Protein AF-A5DVS5-F1 (afdb_monomer_lite)

pLDDT: mean 82.39, std 10.78, range [51.16, 96.62]

Secondary structure (DSSP, 8-state):
--SHHHHHHHHHHHHHHHHHHHHSS--EEEEEEESTT-GGGEEEEEEETT-BGGGGHHHHHH--S--SSSTTB-SS-SEEEEB-SPPEEPTTS-EE--GGGGTSB-PPBPTTSBHHHH--TT-EEEEE--B-HHHHHHHHHHHHHHHHHHHHHHHHHHHHHHHHHHHHHHHHHTT-

Sequence (176 aa):
MTSDAKIEEVKEKLHEMEDNAADEDTAFLDIYIRFNDDQEKDYCFQITTTTRFNDLYKIFETLPIALRPSLFYHPQPIGFRKSTSPGYLTEDGNFLFDEEAGKTKSSVIPGDELINSHVWPGQLILPEWQFNDFAFYSTVALLLTLALYRLARFYLTYSRYLFNQSNHQASKCCSH

Radius of gyration: 31.93 Å; chains: 1; bounding box: 102×42×81 Å

Structure (mmCIF, N/CA/C/O backbone):
data_AF-A5DVS5-F1
#
_entry.id   AF-A5DVS5-F1
#
loop_
_atom_site.group_PDB
_atom_site.id
_atom_site.type_symbol
_atom_site.label_atom_id
_atom_site.label_alt_id
_atom_site.label_comp_id
_atom_site.label_asym_id
_atom_site.label_entity_id
_atom_site.label_seq_id
_atom_site.pdbx_PDB_ins_code
_atom_site.Cartn_x
_atom_site.Cartn_y
_atom_site.Cartn_z
_atom_site.occupancy
_atom_site.B_iso_or_equiv
_atom_site.auth_seq_id
_atom_site.auth_comp_id
_atom_site.auth_asym_id
_atom_site.auth_atom_id
_atom_site.pdbx_PDB_model_num
ATOM 1 N N . MET A 1 1 ? -54.913 27.015 24.290 1.00 55.31 1 MET A N 1
ATOM 2 C CA . MET A 1 1 ? -53.587 27.418 23.764 1.00 55.31 1 MET A CA 1
ATOM 3 C C . MET A 1 1 ? -52.441 26.785 24.568 1.00 55.31 1 MET A C 1
ATOM 5 O O . MET A 1 1 ? -51.393 27.391 24.706 1.00 55.31 1 MET A O 1
ATOM 9 N N . THR A 1 2 ? -52.612 25.569 25.101 1.00 58.28 2 THR A N 1
ATOM 10 C CA . THR A 1 2 ? -51.642 24.923 26.019 1.00 58.28 2 THR A CA 1
ATOM 11 C C . THR A 1 2 ? -51.306 23.481 25.627 1.00 58.28 2 THR A C 1
ATOM 13 O O . THR A 1 2 ? -50.456 22.866 26.261 1.00 58.28 2 THR A O 1
ATOM 16 N N . SER A 1 3 ? -51.958 22.934 24.596 1.00 59.16 3 SER A N 1
ATOM 17 C CA . SER A 1 3 ? -51.685 21.595 24.058 1.00 59.16 3 SER A CA 1
ATOM 18 C C . SER A 1 3 ? -50.437 21.575 23.182 1.00 59.16 3 SER A C 1
ATOM 20 O O . SER A 1 3 ? -49.636 20.655 23.284 1.00 59.16 3 SER A O 1
ATOM 22 N N . ASP A 1 4 ? -50.248 22.613 22.370 1.00 64.94 4 ASP A N 1
ATOM 23 C CA . ASP A 1 4 ? -49.263 22.580 21.284 1.00 64.94 4 ASP A CA 1
ATOM 24 C C . ASP A 1 4 ? -47.839 22.805 21.811 1.00 64.94 4 ASP A C 1
ATOM 26 O O . ASP A 1 4 ? -46.911 22.118 21.400 1.00 64.94 4 ASP A O 1
ATOM 30 N N . ALA A 1 5 ? -47.688 23.654 22.833 1.00 68.81 5 ALA A N 1
ATOM 31 C CA . ALA A 1 5 ? -46.412 23.862 23.524 1.00 68.81 5 ALA A CA 1
ATOM 32 C C . ALA A 1 5 ? -45.908 22.597 24.243 1.00 68.81 5 ALA A C 1
ATOM 34 O O . ALA A 1 5 ? -44.709 22.375 24.354 1.00 68.81 5 ALA A O 1
ATOM 35 N N . LYS A 1 6 ? -46.825 21.736 24.704 1.00 70.81 6 LYS A N 1
ATOM 36 C CA . LYS A 1 6 ? -46.474 20.491 25.399 1.00 70.81 6 LYS A CA 1
ATOM 37 C C . LYS A 1 6 ? -46.021 19.391 24.437 1.00 70.81 6 LYS A C 1
ATOM 39 O O . LYS A 1 6 ? -45.318 18.478 24.848 1.00 70.81 6 LYS A O 1
ATOM 44 N N . ILE A 1 7 ? -46.446 19.462 23.175 1.00 75.62 7 ILE A N 1
ATOM 45 C CA . ILE A 1 7 ? -46.076 18.500 22.130 1.00 75.62 7 ILE A CA 1
ATOM 46 C C . ILE A 1 7 ? -44.676 18.811 21.588 1.00 75.62 7 ILE A C 1
ATOM 48 O O . ILE A 1 7 ? -43.917 17.883 21.329 1.00 75.62 7 ILE A O 1
ATOM 52 N N . GLU A 1 8 ? -44.320 20.091 21.464 1.00 76.56 8 GLU A N 1
ATOM 53 C CA . GLU A 1 8 ? -42.968 20.528 21.079 1.00 76.56 8 GLU A CA 1
ATOM 54 C C . GLU A 1 8 ? -41.920 20.105 22.120 1.00 76.56 8 GLU A C 1
ATOM 56 O O . GLU A 1 8 ? -40.937 19.469 21.759 1.00 76.56 8 GLU A O 1
ATOM 61 N N . GLU A 1 9 ? -42.181 20.319 23.416 1.00 76.25 9 GLU A N 1
ATOM 62 C CA . GLU A 1 9 ? -41.245 19.928 24.487 1.00 76.25 9 GLU A CA 1
ATOM 63 C C . GLU A 1 9 ? -41.019 18.404 24.548 1.00 76.25 9 GLU A C 1
ATOM 65 O O . GLU A 1 9 ? -39.926 17.926 24.846 1.00 76.25 9 GLU A O 1
ATOM 70 N N . VAL A 1 10 ? -42.055 17.613 24.249 1.00 79.31 10 VAL A N 1
ATOM 71 C CA . VAL A 1 10 ? -41.949 16.147 24.203 1.00 79.31 10 VAL A CA 1
ATOM 72 C C . VAL A 1 10 ? -41.191 15.684 22.958 1.00 79.31 10 VAL A C 1
ATOM 74 O O . VAL A 1 10 ? -40.476 14.691 23.036 1.00 79.31 10 VAL A O 1
ATOM 77 N N . LYS A 1 11 ? -41.305 16.394 21.829 1.00 78.56 11 LYS A N 1
ATOM 78 C CA . LYS A 1 11 ? -40.526 16.102 20.617 1.00 78.56 11 LYS A CA 1
ATOM 79 C C . LYS A 1 11 ? -39.050 16.443 20.781 1.00 78.56 11 LYS A C 1
ATOM 81 O O . LYS A 1 11 ? -38.221 15.653 20.353 1.00 78.56 11 LYS A O 1
ATOM 86 N N . GLU A 1 12 ? -38.737 17.569 21.413 1.00 78.12 12 GLU A N 1
ATOM 87 C CA . GLU A 1 12 ? -37.357 17.972 21.704 1.00 78.12 12 GLU A CA 1
ATOM 88 C C . GLU A 1 12 ? -36.691 16.967 22.655 1.00 78.12 12 GLU A C 1
ATOM 90 O O . GLU A 1 12 ? -35.619 16.452 22.353 1.00 78.12 12 GLU A O 1
ATOM 95 N N . LYS A 1 13 ? -37.398 16.549 23.716 1.00 75.56 13 LYS A N 1
ATOM 96 C CA . LYS A 1 13 ? -36.933 15.474 24.609 1.00 75.56 13 LYS A CA 1
ATOM 97 C C . LYS A 1 13 ? -36.806 14.117 23.920 1.00 75.56 13 LYS A C 1
ATOM 99 O O . LYS A 1 13 ? -35.891 13.371 24.239 1.00 75.56 13 LYS A O 1
ATOM 104 N N . LEU A 1 14 ? -37.708 13.768 23.001 1.00 70.81 14 LEU A N 1
ATOM 105 C CA . LEU A 1 14 ? -37.598 12.525 22.229 1.00 70.81 14 LEU A CA 1
ATOM 106 C C . LEU A 1 14 ? -36.382 12.547 21.300 1.00 70.81 14 LEU A C 1
ATOM 108 O O . LEU A 1 14 ? -35.691 11.541 21.223 1.00 70.81 14 LEU A O 1
ATOM 112 N N . HIS A 1 15 ? -36.095 13.682 20.659 1.00 67.94 15 HIS A N 1
ATOM 113 C CA . HIS A 1 15 ? -34.937 13.818 19.779 1.00 67.94 15 HIS A CA 1
ATOM 114 C C . HIS A 1 15 ? -33.615 13.771 20.561 1.00 67.94 15 HIS A C 1
ATOM 116 O O . HIS A 1 15 ? -32.700 13.063 20.151 1.00 67.94 15 HIS A O 1
ATOM 122 N N . GLU A 1 16 ? -33.537 14.423 21.728 1.00 65.00 16 GLU A N 1
ATOM 123 C CA . GLU A 1 16 ? -32.368 14.310 22.614 1.00 65.00 16 GLU A CA 1
ATOM 124 C C . GLU A 1 16 ? -32.181 12.885 23.157 1.00 65.00 16 GLU A C 1
ATOM 126 O O . GLU A 1 16 ? -31.052 12.438 23.349 1.00 65.00 16 GLU A O 1
ATOM 131 N N . MET A 1 17 ? -33.262 12.142 23.417 1.00 60.41 17 MET A N 1
ATOM 132 C CA . MET A 1 17 ? -33.160 10.747 23.866 1.00 60.41 17 MET A CA 1
ATOM 133 C C . MET A 1 17 ? -32.751 9.786 22.739 1.00 60.41 17 MET A C 1
ATOM 135 O O . MET A 1 17 ? -32.131 8.765 23.028 1.00 60.41 17 MET A O 1
ATOM 139 N N . GLU A 1 18 ? -33.070 10.095 21.480 1.00 60.78 18 GLU A N 1
ATOM 140 C CA . GLU A 1 18 ? -32.680 9.289 20.314 1.00 60.78 18 GLU A CA 1
ATOM 141 C C . GLU A 1 18 ? -31.204 9.511 19.939 1.00 60.78 18 GLU A C 1
ATOM 143 O O . GLU A 1 18 ? -30.495 8.544 19.666 1.00 60.78 18 GLU A O 1
ATOM 148 N N . ASP A 1 19 ? -30.711 10.750 20.044 1.00 58.59 19 ASP A N 1
ATOM 149 C CA . ASP A 1 19 ? -29.300 11.077 19.792 1.00 58.59 19 ASP A CA 1
ATOM 150 C C . ASP A 1 19 ? -28.377 10.512 20.890 1.00 58.59 19 ASP A C 1
ATOM 152 O O . ASP A 1 19 ? -27.333 9.938 20.588 1.00 58.59 19 ASP A O 1
ATOM 156 N N . ASN A 1 20 ? -28.787 10.561 22.165 1.00 54.28 20 ASN A N 1
ATOM 157 C CA . ASN A 1 20 ? -27.993 9.981 23.259 1.00 54.28 20 ASN A CA 1
ATOM 158 C C . ASN A 1 20 ? -27.945 8.440 23.230 1.00 54.28 20 ASN A C 1
ATOM 160 O O . ASN A 1 20 ? -26.985 7.851 23.717 1.00 54.28 20 ASN A O 1
ATOM 164 N N . ALA A 1 21 ? -28.951 7.772 22.654 1.00 53.44 21 ALA A N 1
ATOM 165 C CA . ALA A 1 21 ? -28.950 6.314 22.510 1.00 53.44 21 ALA A CA 1
ATOM 166 C C . ALA A 1 21 ? -28.078 5.825 21.337 1.00 53.44 21 ALA A C 1
ATOM 168 O O . ALA A 1 21 ? -27.678 4.661 21.319 1.00 53.44 21 ALA A O 1
ATOM 169 N N . ALA A 1 22 ? -27.777 6.690 20.363 1.00 52.91 22 ALA A N 1
ATOM 170 C CA . ALA A 1 22 ? -26.912 6.356 19.233 1.00 52.91 22 ALA A CA 1
ATOM 171 C C . ALA A 1 22 ? -25.412 6.388 19.589 1.00 52.91 22 ALA A C 1
ATOM 173 O O . ALA A 1 22 ? -24.630 5.678 18.956 1.00 52.91 22 ALA A O 1
ATOM 174 N N . ASP A 1 23 ? -25.024 7.154 20.613 1.00 54.75 23 ASP A N 1
ATOM 175 C CA . ASP A 1 23 ? -23.622 7.347 21.009 1.00 54.75 23 ASP A CA 1
ATOM 176 C C . ASP A 1 23 ? -23.112 6.330 22.054 1.00 54.75 23 ASP A C 1
ATOM 178 O O . ASP A 1 23 ? -21.901 6.129 22.172 1.00 54.75 23 ASP A O 1
ATOM 182 N N . GLU A 1 24 ? -23.992 5.643 22.796 1.00 53.50 24 GLU A N 1
ATOM 183 C CA . GLU A 1 24 ? -23.570 4.744 23.890 1.00 53.50 24 GLU A CA 1
ATOM 184 C C . GLU A 1 24 ? -23.001 3.384 23.427 1.00 53.50 24 GLU A C 1
ATOM 186 O O . GLU A 1 24 ? -22.246 2.764 24.177 1.00 53.50 24 GLU A O 1
ATOM 191 N N . ASP A 1 25 ? -23.253 2.950 22.184 1.00 55.75 25 ASP A N 1
ATOM 192 C CA . ASP A 1 25 ? -22.770 1.654 21.659 1.00 55.75 25 ASP A CA 1
ATOM 193 C C . ASP A 1 25 ? -21.644 1.767 20.611 1.00 55.75 25 ASP A C 1
ATOM 195 O O . ASP A 1 25 ? -21.084 0.757 20.165 1.00 55.75 25 ASP A O 1
ATOM 199 N N . THR A 1 26 ? -21.243 2.979 20.215 1.00 64.19 26 THR A N 1
ATOM 200 C CA . THR A 1 26 ? -20.128 3.168 19.275 1.00 64.19 26 THR A CA 1
ATOM 201 C C . THR A 1 26 ? -18.781 3.099 19.983 1.00 64.19 26 THR A C 1
ATOM 203 O O . THR A 1 26 ? -18.096 4.097 20.191 1.00 64.19 26 THR A O 1
ATOM 206 N N . ALA A 1 27 ? -18.358 1.883 20.328 1.00 80.94 27 ALA A N 1
ATOM 207 C CA . ALA A 1 27 ? -16.983 1.645 20.748 1.00 80.94 27 ALA A CA 1
ATOM 208 C C . ALA A 1 27 ? -16.012 1.998 19.603 1.00 80.94 27 ALA A C 1
ATOM 210 O O . ALA A 1 27 ? -16.221 1.608 18.445 1.00 80.94 27 ALA A O 1
ATOM 211 N N . PHE A 1 28 ? -14.951 2.733 19.939 1.00 86.19 28 PHE A N 1
ATOM 212 C CA . PHE A 1 28 ? -13.851 3.058 19.036 1.00 86.19 28 PHE A CA 1
ATOM 213 C C . PHE A 1 28 ? -12.718 2.043 19.186 1.00 86.19 28 PHE A C 1
ATOM 215 O O . PHE A 1 28 ? -12.463 1.523 20.272 1.00 86.19 28 PHE A O 1
ATOM 222 N N . LEU A 1 29 ? -12.047 1.764 18.077 1.00 88.81 29 LEU A N 1
ATOM 223 C CA . LEU A 1 29 ? -10.949 0.822 17.965 1.00 88.81 29 LEU A CA 1
ATOM 224 C C . LEU A 1 29 ? -9.810 1.485 17.192 1.00 88.81 29 LEU A C 1
ATOM 226 O O . LEU A 1 29 ? -10.011 1.938 16.067 1.00 88.81 29 LEU A O 1
ATOM 230 N N . ASP A 1 30 ? -8.616 1.490 17.774 1.00 89.69 30 ASP A N 1
ATOM 231 C CA . ASP A 1 30 ? -7.415 1.971 17.096 1.00 89.69 30 ASP A CA 1
ATOM 232 C C . ASP A 1 30 ? -6.768 0.830 16.311 1.00 89.69 30 ASP A C 1
ATOM 234 O O . ASP A 1 30 ? -6.495 -0.247 16.853 1.00 89.69 30 ASP A O 1
ATOM 238 N N . ILE A 1 31 ? -6.524 1.064 15.025 1.00 90.44 31 ILE A N 1
ATOM 239 C CA . ILE A 1 31 ? -5.872 0.117 14.120 1.00 90.44 31 ILE A CA 1
ATOM 240 C C . ILE A 1 31 ? -4.645 0.755 13.480 1.00 90.44 31 ILE A C 1
ATOM 242 O O . ILE A 1 31 ? -4.642 1.943 13.162 1.00 90.44 31 ILE A O 1
ATOM 246 N N . TYR A 1 32 ? -3.615 -0.050 13.234 1.00 91.06 32 TYR A N 1
ATOM 247 C CA . TYR A 1 32 ? -2.428 0.399 12.513 1.00 91.06 32 TYR A CA 1
ATOM 248 C C . TYR A 1 32 ? -2.472 -0.127 11.086 1.00 91.06 32 TYR A C 1
ATOM 250 O O . TYR A 1 32 ? -2.775 -1.297 10.868 1.00 91.06 32 TYR A O 1
ATOM 258 N N . ILE A 1 33 ? -2.159 0.713 10.104 1.00 90.38 33 ILE A N 1
ATOM 259 C CA . ILE A 1 33 ? -2.044 0.311 8.702 1.00 90.38 33 ILE A CA 1
ATOM 260 C C . ILE A 1 33 ? -0.655 0.690 8.201 1.00 90.38 33 ILE A C 1
ATOM 262 O O . ILE A 1 33 ? -0.288 1.865 8.210 1.00 90.38 33 ILE A O 1
ATOM 266 N N . ARG A 1 34 ? 0.098 -0.308 7.729 1.00 89.56 34 ARG A N 1
ATOM 267 C CA . ARG A 1 34 ? 1.411 -0.106 7.101 1.00 89.56 34 ARG A CA 1
ATOM 268 C C . ARG A 1 34 ? 1.249 0.068 5.605 1.00 89.56 34 ARG A C 1
ATOM 270 O O . ARG A 1 34 ? 0.920 -0.888 4.898 1.00 89.56 34 ARG A O 1
ATOM 277 N N . PHE A 1 35 ? 1.514 1.262 5.093 1.00 87.44 35 PHE A N 1
ATOM 278 C CA . PHE A 1 35 ? 1.556 1.470 3.646 1.00 87.44 35 PHE A CA 1
ATOM 279 C C . PHE A 1 35 ? 2.941 1.130 3.094 1.00 87.44 35 PHE A C 1
ATOM 281 O O . PHE A 1 35 ? 3.942 1.218 3.796 1.00 87.44 35 PHE A O 1
ATOM 288 N N . ASN A 1 36 ? 3.011 0.743 1.816 1.00 83.00 36 ASN A N 1
ATOM 289 C CA . ASN A 1 36 ? 4.281 0.469 1.126 1.00 83.00 36 ASN A CA 1
ATOM 290 C C . ASN A 1 36 ? 5.177 -0.626 1.768 1.00 83.00 36 ASN A C 1
ATOM 292 O O . ASN A 1 36 ? 6.350 -0.710 1.432 1.00 83.00 36 ASN A O 1
ATOM 296 N N . ASP A 1 37 ? 4.649 -1.471 2.666 1.00 80.00 37 ASP A N 1
ATOM 297 C CA . ASP A 1 37 ? 5.460 -2.454 3.421 1.00 80.00 37 ASP A CA 1
ATOM 298 C C . ASP A 1 37 ? 6.644 -1.793 4.169 1.00 80.00 37 ASP A C 1
ATOM 300 O O . ASP A 1 37 ? 7.660 -2.423 4.436 1.00 80.00 37 ASP A O 1
ATOM 304 N N . ASP A 1 38 ? 6.502 -0.507 4.502 1.00 83.25 38 ASP A N 1
ATOM 305 C CA . ASP A 1 38 ? 7.552 0.362 5.026 1.00 83.25 38 ASP A CA 1
ATOM 306 C C . ASP A 1 38 ? 7.217 0.739 6.471 1.00 83.25 38 ASP A C 1
ATOM 308 O O . ASP A 1 38 ? 6.183 1.357 6.722 1.00 83.25 38 ASP A O 1
ATOM 312 N N . GLN A 1 39 ? 8.075 0.351 7.417 1.00 81.94 39 GLN A N 1
ATOM 313 C CA . GLN A 1 39 ? 7.823 0.530 8.853 1.00 81.94 39 GLN A CA 1
ATOM 314 C C . GLN A 1 39 ? 7.700 1.997 9.276 1.00 81.94 39 GLN A C 1
ATOM 316 O O . GLN A 1 39 ? 7.049 2.304 10.269 1.00 81.94 39 GLN A O 1
ATOM 321 N N . GLU A 1 40 ? 8.307 2.920 8.527 1.00 81.44 40 GLU A N 1
ATOM 322 C CA . GLU A 1 40 ? 8.225 4.353 8.826 1.00 81.44 40 GLU A CA 1
ATOM 323 C C . GLU A 1 40 ? 6.862 4.944 8.434 1.00 81.44 40 GLU A C 1
ATOM 325 O O . GLU A 1 40 ? 6.545 6.083 8.775 1.00 81.44 40 GLU A O 1
ATOM 330 N N . LYS A 1 41 ? 6.050 4.172 7.704 1.00 83.38 41 LYS A N 1
ATOM 331 C CA . LYS A 1 41 ? 4.747 4.565 7.159 1.00 83.38 41 LYS A CA 1
ATOM 332 C C . LYS A 1 41 ? 3.615 3.758 7.786 1.00 83.38 41 LYS A C 1
ATOM 334 O O . LYS A 1 41 ? 2.647 3.398 7.105 1.00 83.38 41 LYS A O 1
ATOM 339 N N . ASP A 1 42 ? 3.744 3.501 9.082 1.00 87.69 42 ASP A N 1
ATOM 340 C CA . ASP A 1 42 ? 2.698 2.927 9.919 1.00 87.69 42 ASP A CA 1
ATOM 341 C C . ASP A 1 42 ? 1.801 4.054 10.435 1.00 87.69 42 ASP A C 1
ATOM 343 O O . ASP A 1 42 ? 2.227 4.911 11.208 1.00 87.69 42 ASP A O 1
ATOM 347 N N . TYR A 1 43 ? 0.544 4.065 9.995 1.00 88.06 43 TYR A N 1
ATOM 348 C CA . TYR A 1 43 ? -0.431 5.072 10.406 1.00 88.06 43 TYR A CA 1
ATOM 349 C C . TYR A 1 43 ? -1.470 4.456 11.329 1.00 88.06 43 TYR A C 1
ATOM 351 O O . TYR A 1 43 ? -2.019 3.394 11.034 1.00 88.06 43 TYR A O 1
ATOM 359 N N . CYS A 1 44 ? -1.754 5.154 12.425 1.00 89.75 44 CYS A N 1
ATOM 360 C CA . CYS A 1 44 ? -2.839 4.813 13.331 1.00 89.75 44 CYS A CA 1
ATOM 361 C C . CYS A 1 44 ? -4.136 5.478 12.856 1.00 89.75 44 CYS A C 1
ATOM 363 O O . CYS A 1 44 ? -4.165 6.686 12.607 1.00 89.75 44 CYS A O 1
ATOM 365 N N . PHE A 1 45 ? -5.200 4.690 12.736 1.00 89.06 45 PHE A N 1
ATOM 366 C CA . PHE A 1 45 ? -6.543 5.160 12.433 1.00 89.06 45 PHE A CA 1
ATOM 367 C C . PHE A 1 45 ? -7.494 4.731 13.542 1.00 89.06 45 PHE A C 1
ATOM 369 O O . PHE A 1 45 ? -7.544 3.556 13.906 1.00 89.06 45 PHE A O 1
ATOM 376 N N . GLN A 1 46 ? -8.290 5.680 14.021 1.00 90.75 46 GLN A N 1
ATOM 377 C CA . GLN A 1 46 ? -9.393 5.409 14.929 1.00 90.75 46 GLN A CA 1
ATOM 378 C C . GLN A 1 46 ? -10.636 5.073 14.100 1.00 90.75 46 GLN A C 1
ATOM 380 O O . GLN A 1 46 ? -11.099 5.889 13.300 1.00 90.75 46 GLN A O 1
ATOM 385 N N . ILE A 1 47 ? -11.165 3.864 14.269 1.00 90.44 47 ILE A N 1
ATOM 386 C CA . ILE A 1 47 ? -12.358 3.376 13.568 1.00 90.44 47 ILE A CA 1
ATOM 387 C C . ILE A 1 47 ? -13.456 2.998 14.560 1.00 90.44 47 ILE A C 1
ATOM 389 O O . ILE A 1 47 ? -13.192 2.657 15.709 1.00 90.44 47 ILE A O 1
ATOM 393 N N . THR A 1 48 ? -14.709 3.019 14.119 1.00 90.50 48 THR A N 1
ATOM 394 C CA . THR A 1 48 ? -15.832 2.510 14.919 1.00 90.50 48 THR A CA 1
ATOM 395 C C . THR A 1 48 ? -15.920 0.988 14.793 1.00 90.50 48 THR A C 1
ATOM 397 O O . THR A 1 48 ? -15.602 0.424 13.744 1.00 90.50 48 THR A O 1
ATOM 400 N N . THR A 1 49 ? -16.416 0.300 15.819 1.00 86.44 49 THR A N 1
ATOM 401 C CA . THR A 1 49 ? -16.629 -1.163 15.805 1.00 86.44 49 THR A CA 1
ATOM 402 C C . THR A 1 49 ? -17.561 -1.678 14.702 1.00 86.44 49 THR A C 1
ATOM 404 O O . THR A 1 49 ? -17.492 -2.855 14.348 1.00 86.44 49 THR A O 1
ATOM 407 N N . THR A 1 50 ? -18.397 -0.813 14.126 1.00 87.88 50 THR A N 1
ATOM 408 C CA . THR A 1 50 ? -19.305 -1.113 13.006 1.00 87.88 50 THR A CA 1
ATOM 409 C C . THR A 1 50 ? -18.632 -1.048 11.629 1.00 87.88 50 THR A C 1
ATOM 411 O O . THR A 1 50 ? -19.240 -1.439 10.631 1.00 87.88 50 THR A O 1
ATOM 414 N N . THR A 1 51 ? -17.379 -0.586 11.562 1.00 88.88 51 THR A N 1
ATOM 415 C CA . THR A 1 51 ? -16.627 -0.401 10.312 1.00 88.88 51 THR A CA 1
ATOM 416 C C . THR A 1 51 ? -16.256 -1.743 9.678 1.00 88.88 51 THR A C 1
ATOM 418 O O . THR A 1 51 ? -15.758 -2.654 10.354 1.00 88.88 51 THR A O 1
ATOM 421 N N . ARG A 1 52 ? -16.456 -1.860 8.360 1.00 92.12 52 ARG A N 1
ATOM 422 C CA . ARG A 1 52 ? -16.055 -3.038 7.572 1.00 92.12 52 ARG A CA 1
ATOM 423 C C . ARG A 1 52 ? -14.697 -2.835 6.916 1.00 92.12 52 ARG A C 1
ATOM 425 O O . ARG A 1 52 ? -14.271 -1.706 6.678 1.00 92.12 52 ARG A O 1
ATOM 432 N N . PHE A 1 53 ? -14.043 -3.926 6.526 1.00 90.44 53 PHE A N 1
ATOM 433 C CA . PHE A 1 53 ? -12.792 -3.847 5.761 1.00 90.44 53 PHE A CA 1
ATOM 434 C C . PHE A 1 53 ? -12.945 -3.085 4.440 1.00 90.44 53 PHE A C 1
ATOM 436 O O . PHE A 1 53 ? -12.017 -2.398 4.020 1.00 90.44 53 PHE A O 1
ATOM 443 N N . ASN A 1 54 ? -14.118 -3.146 3.805 1.00 90.88 54 ASN A N 1
ATOM 444 C CA . ASN A 1 54 ? -14.383 -2.410 2.573 1.00 90.88 54 ASN A CA 1
ATOM 445 C C . ASN A 1 54 ? -14.343 -0.879 2.764 1.00 90.88 54 ASN A C 1
ATOM 447 O O . ASN A 1 54 ? -14.005 -0.141 1.842 1.00 90.88 54 ASN A O 1
ATOM 451 N N . ASP A 1 55 ? -14.641 -0.380 3.965 1.00 90.12 55 ASP A N 1
ATOM 452 C CA . ASP A 1 55 ? -14.558 1.055 4.245 1.00 90.12 55 ASP A CA 1
ATOM 453 C C . ASP A 1 55 ? -13.108 1.549 4.306 1.00 90.12 55 ASP A C 1
ATOM 455 O O . ASP A 1 55 ? -12.855 2.720 4.025 1.00 90.12 55 ASP A O 1
ATOM 459 N N . LEU A 1 56 ? -12.137 0.665 4.572 1.00 88.94 56 LEU A N 1
ATOM 460 C CA . LEU A 1 56 ? -10.715 1.019 4.560 1.00 88.94 56 LEU A CA 1
ATOM 461 C C . LEU A 1 56 ? -10.226 1.414 3.162 1.00 88.94 56 LEU A C 1
ATOM 463 O O . LEU A 1 56 ? -9.261 2.168 3.053 1.00 88.94 56 LEU A O 1
ATOM 467 N N . TYR A 1 57 ? -10.897 0.983 2.086 1.00 89.25 57 TYR A N 1
ATOM 468 C CA . TYR A 1 57 ? -10.556 1.439 0.734 1.00 89.25 57 TYR A CA 1
ATOM 469 C C . TYR A 1 57 ? -10.739 2.950 0.565 1.00 89.25 57 TYR A C 1
ATOM 471 O O . TYR A 1 57 ? -9.978 3.567 -0.180 1.00 89.25 57 TYR A O 1
ATOM 479 N N . LYS A 1 58 ? -11.653 3.573 1.323 1.00 88.38 58 LYS A N 1
ATOM 480 C CA . LYS A 1 58 ? -11.854 5.031 1.305 1.00 88.38 58 LYS A CA 1
ATOM 481 C C . LYS A 1 58 ? -10.591 5.787 1.719 1.00 88.38 58 LYS A C 1
ATOM 483 O O . LYS A 1 58 ? -10.362 6.884 1.226 1.00 88.38 58 LYS A O 1
ATOM 488 N N . ILE A 1 59 ? -9.739 5.202 2.566 1.00 87.12 59 ILE A N 1
ATOM 489 C CA . ILE A 1 59 ? -8.453 5.796 2.975 1.00 87.12 59 ILE A CA 1
ATOM 490 C C . ILE A 1 59 ? -7.547 6.016 1.754 1.00 87.12 59 ILE A C 1
ATOM 492 O O . ILE A 1 59 ? -6.871 7.037 1.647 1.00 87.12 59 ILE A O 1
ATOM 496 N N . PHE A 1 60 ? -7.576 5.088 0.795 1.00 85.19 60 PHE A N 1
ATOM 497 C CA . PHE A 1 60 ? -6.780 5.166 -0.431 1.00 85.19 60 PHE A CA 1
ATOM 498 C C . PHE A 1 60 ? -7.356 6.141 -1.463 1.00 85.19 60 PHE A C 1
ATOM 500 O O . PHE A 1 60 ? -6.639 6.558 -2.368 1.00 85.19 60 PHE A O 1
ATOM 507 N N . GLU A 1 61 ? -8.634 6.501 -1.344 1.00 84.12 61 GLU A N 1
ATOM 508 C CA . GLU A 1 61 ? -9.290 7.476 -2.221 1.00 84.12 61 GLU A CA 1
ATOM 509 C C . GLU A 1 61 ? -9.171 8.907 -1.687 1.00 84.12 61 GLU A C 1
ATOM 511 O O . GLU A 1 61 ? -9.050 9.851 -2.467 1.00 84.12 61 GLU A O 1
ATOM 516 N N . THR A 1 62 ? -9.200 9.079 -0.363 1.00 84.25 62 THR A N 1
ATOM 517 C CA . THR A 1 62 ? -9.184 10.399 0.281 1.00 84.25 62 THR A CA 1
ATOM 518 C C . THR A 1 62 ? -7.787 10.994 0.386 1.00 84.25 62 THR A C 1
ATOM 520 O O . THR A 1 62 ? -7.640 12.214 0.304 1.00 84.25 62 THR A O 1
ATOM 523 N N . LEU A 1 63 ? -6.757 10.162 0.556 1.00 78.88 63 LEU A N 1
ATOM 524 C CA . LEU A 1 63 ? -5.377 10.624 0.647 1.00 78.88 63 LEU A CA 1
ATOM 525 C C . LEU A 1 63 ? -4.805 10.849 -0.764 1.00 78.88 63 LEU A C 1
ATOM 527 O O . LEU A 1 63 ? -4.583 9.885 -1.494 1.00 78.88 63 LEU A O 1
ATOM 531 N N . PRO A 1 64 ? -4.465 12.093 -1.157 1.00 62.25 64 PRO A N 1
ATOM 532 C CA . PRO A 1 64 ? -3.918 12.398 -2.485 1.00 62.25 64 PRO A CA 1
ATOM 533 C C . PRO A 1 64 ? -2.452 11.948 -2.663 1.00 62.25 64 PRO A C 1
ATOM 535 O O . PRO A 1 64 ? -1.767 12.385 -3.589 1.00 62.25 64 PRO A O 1
ATOM 538 N N . ILE A 1 65 ? -1.938 11.111 -1.759 1.00 68.38 65 ILE A N 1
ATOM 539 C CA . ILE A 1 65 ? -0.538 10.688 -1.686 1.00 68.38 65 ILE A CA 1
ATOM 540 C C . ILE A 1 65 ? -0.424 9.269 -2.253 1.00 68.38 65 ILE A C 1
ATOM 542 O O . ILE A 1 65 ? -1.312 8.438 -2.085 1.00 68.38 65 ILE A O 1
ATOM 546 N N . ALA A 1 66 ? 0.685 8.965 -2.929 1.00 66.25 66 ALA A N 1
ATOM 547 C CA . ALA A 1 66 ? 0.963 7.617 -3.412 1.00 66.25 66 ALA A CA 1
ATOM 548 C C . ALA A 1 66 ? 1.238 6.661 -2.233 1.00 66.25 66 ALA A C 1
ATOM 550 O O . ALA A 1 66 ? 2.380 6.491 -1.822 1.00 66.25 66 ALA A O 1
ATOM 551 N N . LEU A 1 67 ? 0.185 6.022 -1.714 1.00 79.94 67 LEU A N 1
ATOM 552 C CA . LEU A 1 67 ? 0.269 4.952 -0.704 1.00 79.94 67 LEU A CA 1
ATOM 553 C C . LEU A 1 67 ? 0.699 3.601 -1.305 1.00 79.94 67 LEU A C 1
ATOM 555 O O . LEU A 1 67 ? 0.983 2.645 -0.580 1.00 79.94 67 LEU A O 1
ATOM 559 N N . ARG A 1 68 ? 0.728 3.523 -2.64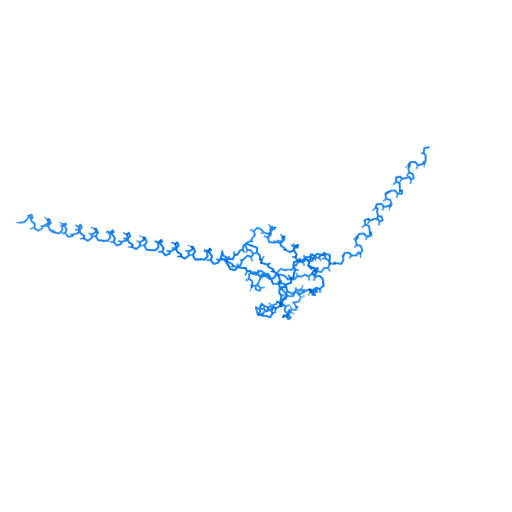1 1.00 80.81 68 ARG A N 1
ATOM 560 C CA . ARG A 1 68 ? 1.159 2.344 -3.396 1.00 80.81 68 ARG A CA 1
ATOM 561 C C . ARG A 1 68 ? 2.678 2.165 -3.347 1.00 80.81 68 ARG A C 1
ATOM 563 O O . ARG A 1 68 ? 3.391 3.170 -3.374 1.00 80.81 68 ARG A O 1
ATOM 570 N N . PRO A 1 69 ? 3.187 0.920 -3.407 1.00 83.06 69 PRO A N 1
ATOM 571 C CA . PRO A 1 69 ? 4.617 0.702 -3.269 1.00 83.06 69 PRO A CA 1
ATOM 572 C C . PRO A 1 69 ? 5.461 1.237 -4.424 1.00 83.06 69 PRO A C 1
ATOM 574 O O . PRO A 1 69 ? 6.555 1.765 -4.253 1.00 83.06 69 PRO A O 1
ATOM 577 N N . SER A 1 70 ? 4.947 1.105 -5.645 1.00 84.19 70 SER A N 1
ATOM 578 C CA . SER A 1 70 ? 5.601 1.636 -6.836 1.00 84.19 70 SER A CA 1
ATOM 579 C C . SER A 1 70 ? 4.587 1.919 -7.942 1.00 84.19 70 SER A C 1
ATOM 581 O O . SER A 1 70 ? 3.412 1.559 -7.843 1.00 84.19 70 SER A O 1
ATOM 583 N N . LEU A 1 71 ? 5.047 2.543 -9.032 1.00 83.50 71 LEU A N 1
ATOM 584 C CA . LEU A 1 71 ? 4.242 2.789 -10.235 1.00 83.50 71 LEU A CA 1
ATOM 585 C C . LEU A 1 71 ? 3.695 1.495 -10.862 1.00 83.50 71 LEU A C 1
ATOM 587 O O . LEU A 1 71 ? 2.675 1.537 -11.545 1.00 83.50 71 LEU A O 1
ATOM 591 N N . PHE A 1 72 ? 4.365 0.366 -10.625 1.00 89.56 72 PHE A N 1
ATOM 592 C CA . PHE A 1 72 ? 4.021 -0.932 -11.202 1.00 89.56 72 PHE A CA 1
ATOM 593 C C . PHE A 1 72 ? 2.942 -1.676 -10.423 1.00 89.56 72 PHE A C 1
ATOM 595 O O . PHE A 1 72 ? 2.567 -2.769 -10.822 1.00 89.56 72 PHE A O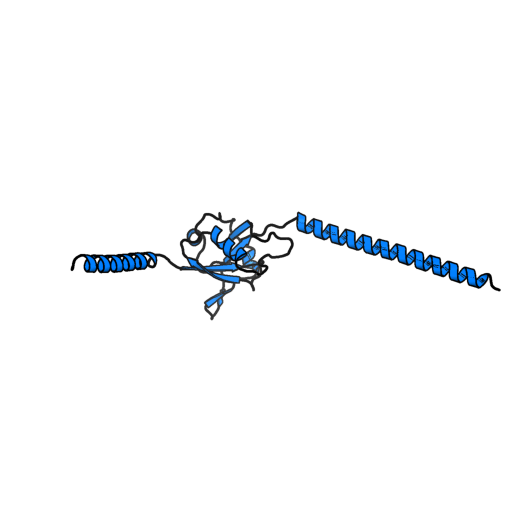 1
ATOM 602 N N . TYR A 1 73 ? 2.431 -1.111 -9.332 1.00 88.06 73 TYR A N 1
ATOM 603 C CA . TYR A 1 73 ? 1.287 -1.666 -8.620 1.00 88.06 73 TYR A CA 1
ATOM 604 C C . TYR A 1 73 ? 0.012 -0.908 -8.968 1.00 88.06 73 TYR A C 1
ATOM 606 O O . TYR A 1 73 ? 0.032 0.284 -9.312 1.00 88.06 73 TYR A O 1
ATOM 614 N N . HIS A 1 74 ? -1.111 -1.61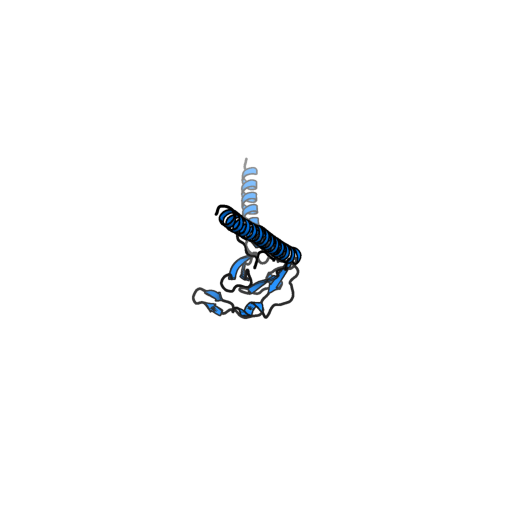4 -8.861 1.00 87.44 74 HIS A N 1
ATOM 615 C CA . HIS A 1 74 ? -2.422 -0.992 -8.978 1.00 87.44 74 HIS A CA 1
ATOM 616 C C . HIS A 1 74 ? -2.612 0.106 -7.909 1.00 87.44 74 HIS A C 1
ATOM 618 O O . HIS A 1 74 ? -2.040 0.005 -6.823 1.00 87.44 74 HIS A O 1
ATOM 624 N N . PRO A 1 75 ? -3.378 1.178 -8.204 1.00 83.31 75 PRO A N 1
ATOM 625 C CA . PRO A 1 75 ? -3.588 2.278 -7.258 1.00 83.31 75 PRO A CA 1
ATOM 626 C C . PRO A 1 75 ? -4.317 1.865 -5.978 1.00 83.31 75 PRO A C 1
ATOM 628 O O . PRO A 1 75 ? -4.078 2.459 -4.932 1.00 83.31 75 PRO A O 1
ATOM 631 N N . GLN A 1 76 ? -5.182 0.855 -6.067 1.00 86.81 76 GLN A N 1
ATOM 632 C CA . GLN A 1 76 ? -5.908 0.290 -4.935 1.00 86.81 76 GLN A CA 1
ATOM 633 C C . GLN A 1 76 ? -5.353 -1.101 -4.595 1.00 86.81 76 GLN A C 1
ATOM 635 O O . GLN A 1 76 ? -4.993 -1.851 -5.513 1.00 86.81 76 GLN A O 1
ATOM 640 N N . PRO A 1 77 ? -5.277 -1.459 -3.302 1.00 89.56 77 PRO A N 1
ATOM 641 C CA . PRO A 1 77 ? -4.941 -2.816 -2.896 1.00 89.56 77 PRO A CA 1
ATOM 642 C C . PRO A 1 77 ? -6.067 -3.795 -3.263 1.00 89.56 77 PRO A C 1
ATOM 644 O O . PRO A 1 77 ? -7.220 -3.407 -3.422 1.00 89.56 77 PRO A O 1
ATOM 647 N N . ILE A 1 78 ? -5.745 -5.083 -3.387 1.00 89.00 78 ILE A N 1
ATOM 648 C CA . ILE A 1 78 ? -6.729 -6.145 -3.670 1.00 89.00 78 ILE A CA 1
ATOM 649 C C . ILE A 1 78 ? -7.513 -6.498 -2.406 1.00 89.00 78 ILE A C 1
ATOM 651 O O . ILE A 1 78 ? -8.682 -6.860 -2.468 1.00 89.00 78 ILE A O 1
ATOM 655 N N . GLY A 1 79 ? -6.863 -6.404 -1.249 1.00 89.62 79 GLY A N 1
ATOM 656 C CA . GLY A 1 79 ? -7.404 -6.857 0.022 1.00 89.62 79 GLY A CA 1
ATOM 657 C C . GLY A 1 79 ? -6.511 -6.468 1.186 1.00 89.62 79 GLY A C 1
ATOM 658 O O . GLY A 1 79 ? -5.481 -5.813 1.013 1.00 89.62 79 GLY A O 1
ATOM 659 N N . PHE A 1 80 ? -6.906 -6.908 2.375 1.00 91.06 80 PHE A N 1
ATOM 660 C CA . PHE A 1 80 ? -6.192 -6.640 3.615 1.00 91.06 80 PHE A CA 1
ATOM 661 C C . PHE A 1 80 ? -5.844 -7.946 4.323 1.00 91.06 80 PHE A C 1
ATOM 663 O O . PHE A 1 80 ? -6.606 -8.916 4.314 1.00 91.06 80 PHE A O 1
ATOM 670 N N . ARG A 1 81 ? -4.672 -7.962 4.950 1.00 91.38 81 ARG A N 1
ATOM 671 C CA . ARG A 1 81 ? -4.200 -9.040 5.822 1.00 91.38 81 ARG A CA 1
ATOM 672 C C . ARG A 1 81 ? -3.848 -8.448 7.175 1.00 91.38 81 ARG A C 1
ATOM 674 O O . ARG A 1 81 ? -3.428 -7.298 7.241 1.00 91.38 81 ARG A O 1
ATOM 681 N N . LYS A 1 82 ? -3.947 -9.228 8.247 1.00 90.31 82 LYS A N 1
ATOM 682 C CA . LYS A 1 82 ? -3.361 -8.829 9.533 1.00 90.31 82 LYS A CA 1
ATOM 683 C C . LYS A 1 82 ? -1.947 -9.378 9.651 1.00 90.31 82 LYS A C 1
ATOM 685 O O . LYS A 1 82 ? -1.680 -10.512 9.242 1.00 90.31 82 LYS A O 1
ATOM 690 N N . SER A 1 83 ? -1.048 -8.579 10.209 1.00 88.62 83 SER A N 1
ATOM 691 C CA . SER A 1 83 ? 0.205 -9.100 10.747 1.00 88.62 83 SER A CA 1
ATOM 692 C C . SER A 1 83 ? -0.109 -9.944 11.980 1.00 88.62 83 SER A C 1
ATOM 694 O O . SER A 1 83 ? -1.100 -9.684 12.657 1.00 88.62 83 SER A O 1
ATOM 696 N N . THR A 1 84 ? 0.703 -10.950 12.288 1.00 84.44 84 THR A N 1
ATOM 697 C CA . THR A 1 84 ? 0.672 -11.641 13.591 1.00 84.44 84 THR A CA 1
ATOM 698 C C . THR A 1 84 ? 1.886 -11.307 14.451 1.00 84.44 84 THR A C 1
ATOM 700 O O . THR A 1 84 ? 2.053 -11.892 15.519 1.00 84.44 84 THR A O 1
ATOM 703 N N . SER A 1 85 ? 2.757 -10.413 13.983 1.00 82.81 85 SER A N 1
ATOM 704 C CA . SER A 1 85 ? 3.938 -10.006 14.732 1.00 82.81 85 SER A CA 1
ATOM 705 C C . SER A 1 85 ? 3.552 -9.023 15.842 1.00 82.81 85 SER A C 1
ATOM 707 O O . SER A 1 85 ? 2.730 -8.134 15.603 1.00 82.81 85 SER A O 1
ATOM 709 N N . PRO A 1 86 ? 4.112 -9.173 17.054 1.00 79.44 86 PRO A N 1
ATOM 710 C CA . PRO A 1 86 ? 3.876 -8.226 18.135 1.00 79.44 86 PRO A CA 1
ATOM 711 C C . PRO A 1 86 ? 4.520 -6.870 17.810 1.00 79.44 86 PRO A C 1
ATOM 713 O O . PRO A 1 86 ? 5.599 -6.820 17.223 1.00 79.44 86 PRO A O 1
ATOM 716 N N . GLY A 1 87 ? 3.858 -5.779 18.197 1.00 82.62 87 GLY A N 1
ATOM 717 C CA . GLY A 1 87 ? 4.440 -4.435 18.189 1.00 82.62 87 GLY A CA 1
ATOM 718 C C . GLY A 1 87 ? 5.088 -4.101 19.533 1.00 82.62 87 GLY A C 1
ATOM 719 O O . GLY A 1 87 ? 4.666 -4.604 20.576 1.00 82.62 87 GLY A O 1
ATOM 720 N N . TYR A 1 88 ? 6.103 -3.242 19.518 1.00 84.25 88 TYR A N 1
ATOM 721 C CA . TYR A 1 88 ? 6.714 -2.667 20.712 1.00 84.25 88 TYR A CA 1
ATOM 722 C C . TYR A 1 88 ? 6.016 -1.354 21.078 1.00 84.25 88 TYR A C 1
ATOM 724 O O . TYR A 1 88 ? 5.847 -0.488 20.223 1.00 84.25 88 TYR A O 1
ATOM 732 N N . LEU A 1 89 ? 5.615 -1.196 22.340 1.00 85.62 89 LEU A N 1
ATOM 733 C CA . LEU A 1 89 ? 4.990 0.033 22.828 1.00 85.62 89 LEU A CA 1
ATOM 734 C C . LEU A 1 89 ? 6.072 1.059 23.186 1.00 85.62 89 LEU A C 1
ATOM 736 O O . LEU A 1 89 ? 6.912 0.802 24.050 1.00 85.62 89 LEU A O 1
ATOM 740 N N . THR A 1 90 ? 6.056 2.216 22.530 1.00 84.75 90 THR A N 1
ATOM 741 C CA . THR A 1 90 ? 6.958 3.328 22.845 1.00 84.75 90 THR A CA 1
ATOM 742 C C . THR A 1 90 ? 6.484 4.099 24.079 1.00 84.75 90 THR A C 1
ATOM 744 O O . THR A 1 90 ? 5.330 3.992 24.493 1.00 84.75 90 THR A O 1
ATOM 747 N N . GLU A 1 91 ? 7.373 4.904 24.672 1.00 82.94 91 GLU A N 1
ATOM 748 C CA . GLU A 1 91 ? 7.045 5.755 25.832 1.00 82.94 91 GLU A CA 1
ATOM 749 C C . GLU A 1 91 ? 5.910 6.749 25.531 1.00 82.94 91 GLU A C 1
ATOM 751 O O . GLU A 1 91 ? 5.134 7.090 26.421 1.00 82.94 91 GLU A O 1
ATOM 756 N N . ASP A 1 92 ? 5.765 7.135 24.261 1.00 79.69 92 ASP A N 1
ATOM 757 C CA . ASP A 1 92 ? 4.705 8.018 23.768 1.00 79.69 92 ASP A CA 1
ATOM 758 C C . ASP A 1 92 ? 3.358 7.298 23.547 1.00 79.69 92 ASP A C 1
ATOM 760 O O . ASP A 1 92 ? 2.388 7.921 23.120 1.00 79.69 92 ASP A O 1
ATOM 764 N N . GLY A 1 93 ? 3.281 5.988 23.813 1.00 77.38 93 GLY A N 1
ATOM 765 C CA . GLY A 1 93 ? 2.057 5.192 23.684 1.00 77.38 93 GLY A CA 1
ATOM 766 C C . GLY A 1 93 ? 1.755 4.684 22.271 1.00 77.38 93 GLY A C 1
ATOM 767 O O . GLY A 1 93 ? 0.661 4.176 22.038 1.00 77.38 93 GLY A O 1
ATOM 768 N N . ASN A 1 94 ? 2.702 4.783 21.333 1.00 79.44 94 ASN A N 1
ATOM 769 C CA . ASN A 1 94 ? 2.544 4.259 19.975 1.00 79.44 94 ASN A CA 1
ATOM 770 C C . ASN A 1 94 ? 3.111 2.843 19.848 1.00 79.44 94 ASN A C 1
ATOM 772 O O . ASN A 1 94 ? 4.121 2.507 20.465 1.00 79.44 94 ASN A O 1
ATOM 776 N N . PHE A 1 95 ? 2.495 2.022 18.997 1.00 84.50 95 PHE A N 1
ATOM 777 C CA . PHE A 1 95 ? 3.067 0.736 18.614 1.00 84.50 95 PHE A CA 1
ATOM 778 C C . PHE A 1 95 ? 4.033 0.894 17.444 1.00 84.50 95 PHE A C 1
ATOM 780 O O . PHE A 1 95 ? 3.708 1.499 16.424 1.00 84.50 95 PHE A O 1
ATOM 787 N N . LEU A 1 96 ? 5.216 0.312 17.600 1.00 84.44 96 LEU A N 1
ATOM 788 C CA . LEU A 1 96 ? 6.255 0.252 16.587 1.00 84.44 96 LEU A CA 1
ATOM 789 C C . LEU A 1 96 ? 6.450 -1.212 16.202 1.00 84.44 96 LEU A C 1
ATOM 791 O O . LEU A 1 96 ? 6.709 -2.059 17.057 1.00 84.44 96 LEU A O 1
ATOM 795 N N . PHE A 1 97 ? 6.262 -1.528 14.927 1.00 86.31 97 PHE A N 1
ATOM 796 C CA . PHE A 1 97 ? 6.333 -2.901 14.437 1.00 86.31 97 PHE A CA 1
ATOM 797 C C . PHE A 1 97 ? 7.626 -3.112 13.660 1.00 86.31 97 PHE A C 1
ATOM 799 O O . PHE A 1 97 ? 7.998 -2.273 12.840 1.00 86.31 97 PHE A O 1
ATOM 806 N N . ASP A 1 98 ? 8.263 -4.265 13.855 1.00 84.50 98 ASP A N 1
ATOM 807 C CA . ASP A 1 98 ? 9.479 -4.622 13.123 1.00 84.50 98 ASP A CA 1
ATOM 808 C C . ASP A 1 98 ? 9.267 -4.604 11.600 1.00 84.50 98 ASP A C 1
ATOM 810 O O . ASP A 1 98 ? 8.166 -4.838 11.089 1.00 84.50 98 ASP A O 1
ATOM 814 N N . GLU A 1 99 ? 10.346 -4.410 10.844 1.00 79.25 99 GLU A N 1
ATOM 815 C CA . GLU A 1 99 ? 10.353 -4.538 9.381 1.00 79.25 99 GLU A CA 1
ATOM 816 C C . GLU A 1 99 ? 9.822 -5.918 8.939 1.00 79.25 99 GLU A C 1
ATOM 818 O O . GLU A 1 99 ? 9.042 -6.049 7.995 1.00 79.25 99 GLU A O 1
ATOM 823 N N . GLU A 1 100 ? 10.137 -6.964 9.710 1.00 78.00 100 GLU A N 1
ATOM 824 C CA . GLU A 1 100 ? 9.664 -8.328 9.464 1.00 78.00 100 GLU A CA 1
ATOM 825 C C . GLU A 1 100 ? 8.205 -8.577 9.871 1.00 78.00 100 GLU A C 1
ATOM 827 O O . GLU A 1 100 ? 7.686 -9.671 9.631 1.00 78.00 100 GLU A O 1
ATOM 832 N N . ALA A 1 101 ? 7.493 -7.587 10.420 1.00 78.06 101 ALA A N 1
ATOM 833 C CA . ALA A 1 101 ? 6.060 -7.706 10.696 1.00 78.06 101 ALA A CA 1
ATOM 834 C C . ALA A 1 101 ? 5.236 -7.971 9.424 1.00 78.06 101 ALA A C 1
ATOM 836 O O . ALA A 1 101 ? 4.135 -8.523 9.492 1.00 78.06 101 ALA A O 1
ATOM 837 N N . GLY A 1 102 ? 5.799 -7.656 8.252 1.00 74.94 102 GLY A N 1
ATOM 838 C CA . GLY A 1 102 ? 5.274 -8.053 6.953 1.00 74.94 102 GLY A CA 1
ATOM 839 C C . GLY A 1 102 ? 5.522 -9.523 6.574 1.00 74.94 102 GLY A C 1
ATOM 840 O O . GLY A 1 102 ? 4.908 -10.019 5.644 1.00 74.94 102 GLY A O 1
ATOM 841 N N . LYS A 1 103 ? 6.379 -10.298 7.236 1.00 76.38 103 LYS A N 1
ATOM 842 C CA . LYS A 1 103 ? 6.634 -11.692 6.812 1.00 76.38 103 LYS A CA 1
ATOM 843 C C . LYS A 1 103 ? 5.565 -12.656 7.317 1.00 76.38 103 LYS A C 1
ATOM 845 O O . LYS A 1 103 ? 5.140 -13.554 6.591 1.00 76.38 103 LYS A O 1
ATOM 850 N N . THR A 1 104 ? 5.083 -12.432 8.534 1.00 76.81 104 THR A N 1
ATOM 851 C CA . THR A 1 104 ? 4.077 -13.285 9.172 1.00 76.81 104 THR A CA 1
ATOM 852 C C . THR A 1 104 ? 2.698 -12.648 9.019 1.00 76.81 104 THR A C 1
ATOM 854 O O . THR A 1 104 ? 2.219 -11.927 9.895 1.00 76.81 104 THR A O 1
ATOM 857 N N . LYS A 1 105 ? 2.074 -12.870 7.854 1.00 82.06 105 LYS A N 1
ATOM 858 C CA . LYS A 1 105 ? 0.727 -12.369 7.526 1.00 82.06 105 LYS A CA 1
ATOM 859 C C . LYS A 1 105 ? -0.305 -13.495 7.624 1.00 82.06 105 LYS A C 1
ATOM 861 O O . LYS A 1 105 ? -0.018 -14.640 7.276 1.00 82.06 105 LYS A O 1
ATOM 866 N N . SER A 1 106 ? -1.527 -13.164 8.033 1.00 83.88 106 SER A N 1
ATOM 867 C CA . SER A 1 106 ? -2.674 -14.072 7.919 1.00 83.88 106 SER A CA 1
ATOM 868 C C . SER A 1 106 ? -3.126 -14.257 6.465 1.00 83.88 106 SER A C 1
ATOM 870 O O . SER A 1 106 ? -2.641 -13.592 5.545 1.00 83.88 106 SER A O 1
ATOM 872 N N . SER A 1 107 ? -4.131 -15.115 6.263 1.00 83.62 107 SER A N 1
ATOM 873 C CA . SER A 1 107 ? -4.931 -15.113 5.036 1.00 83.62 107 SER A CA 1
ATOM 874 C C . SER A 1 107 ? -5.604 -13.756 4.808 1.00 83.62 107 SER A C 1
ATOM 876 O O . SER A 1 107 ? -5.811 -12.986 5.753 1.00 83.62 107 SER A O 1
ATOM 878 N N . VAL A 1 108 ? -5.948 -13.489 3.546 1.00 85.50 108 VAL A N 1
ATOM 879 C CA . VAL A 1 108 ? -6.734 -12.316 3.141 1.00 85.50 108 VAL A CA 1
ATOM 880 C C . VAL A 1 108 ? -8.087 -12.354 3.827 1.00 85.50 108 VAL A C 1
ATOM 882 O O . VAL A 1 108 ? -8.746 -13.395 3.835 1.00 85.50 108 VAL A O 1
ATOM 885 N N . ILE A 1 109 ? -8.471 -11.225 4.411 1.00 86.94 109 ILE A N 1
ATOM 886 C CA . ILE A 1 109 ? -9.749 -11.074 5.096 1.00 86.94 109 ILE A CA 1
ATOM 887 C C . ILE A 1 109 ? -10.789 -10.596 4.069 1.00 86.94 109 ILE A C 1
ATOM 889 O O . ILE A 1 109 ? -10.506 -9.652 3.323 1.00 86.94 109 ILE A O 1
ATOM 893 N N . PRO A 1 110 ? -11.966 -11.241 3.982 1.00 85.19 110 PRO A N 1
ATOM 894 C CA . PRO A 1 110 ? -13.065 -10.775 3.144 1.00 85.19 110 PRO A CA 1
ATOM 895 C C . PRO A 1 110 ? -13.460 -9.327 3.464 1.00 85.19 110 PRO A C 1
ATOM 897 O O . PRO A 1 110 ? -13.608 -8.948 4.622 1.00 85.19 110 PRO A O 1
ATOM 900 N N . GLY A 1 111 ? -13.684 -8.515 2.429 1.00 84.19 111 GLY A N 1
ATOM 901 C CA . GLY A 1 111 ? -13.988 -7.087 2.595 1.00 84.19 111 GLY A CA 1
ATOM 902 C C . GLY A 1 111 ? -15.307 -6.784 3.320 1.00 84.19 111 GLY A C 1
ATOM 903 O O . GLY A 1 111 ? -15.457 -5.700 3.878 1.00 84.19 111 GLY A O 1
ATOM 904 N N . ASP A 1 112 ? -16.255 -7.725 3.322 1.00 87.75 112 ASP A N 1
ATOM 905 C CA . ASP A 1 112 ? -17.583 -7.540 3.925 1.00 87.75 112 ASP A CA 1
ATOM 906 C C . ASP A 1 112 ? -17.620 -7.836 5.436 1.00 87.75 112 ASP A C 1
ATOM 908 O O . ASP A 1 112 ? -18.629 -7.603 6.102 1.00 87.75 112 ASP A O 1
ATOM 912 N N . GLU A 1 113 ? -16.516 -8.338 5.994 1.00 89.38 113 GLU A N 1
ATOM 913 C CA . GLU A 1 113 ? -16.403 -8.635 7.420 1.00 89.38 113 GLU A CA 1
ATOM 914 C C . GLU A 1 113 ? -16.136 -7.368 8.249 1.00 89.38 113 GLU A C 1
ATOM 916 O O . GLU A 1 113 ? -15.562 -6.375 7.781 1.00 89.38 113 GLU A O 1
ATOM 921 N N . LEU A 1 114 ? -16.571 -7.406 9.510 1.00 89.31 114 LEU A N 1
ATOM 922 C CA . LEU A 1 114 ? -16.323 -6.347 10.486 1.00 89.31 114 LEU A CA 1
ATOM 923 C C . LEU A 1 114 ? -14.864 -6.385 10.939 1.00 89.31 114 LEU A C 1
ATOM 925 O O . LEU A 1 114 ? -14.307 -7.450 11.192 1.00 89.31 114 LEU A O 1
ATOM 929 N N . ILE A 1 115 ? -14.243 -5.221 11.115 1.00 89.31 115 ILE A N 1
ATOM 930 C CA . ILE A 1 115 ? -12.832 -5.171 11.524 1.00 89.31 115 ILE A CA 1
ATOM 931 C C . ILE A 1 115 ? -12.659 -5.716 12.950 1.00 89.31 115 ILE A C 1
ATOM 933 O O . ILE A 1 115 ? -11.754 -6.512 13.207 1.00 89.31 115 ILE A O 1
ATOM 937 N N . ASN A 1 116 ? -13.589 -5.373 13.846 1.00 88.12 116 ASN A N 1
ATOM 938 C CA . ASN A 1 116 ? -13.589 -5.790 15.251 1.00 88.12 116 ASN A CA 1
ATOM 939 C C . ASN A 1 116 ? -13.594 -7.324 15.440 1.00 88.12 116 ASN A C 1
ATOM 941 O O . ASN A 1 116 ? -12.997 -7.834 16.381 1.00 88.12 116 ASN A O 1
ATOM 945 N N . SER A 1 117 ? -14.208 -8.102 14.539 1.00 87.38 117 SER A N 1
ATOM 946 C CA . SER A 1 117 ? -14.228 -9.567 14.690 1.00 87.38 117 SER A CA 1
ATOM 947 C C . SER A 1 117 ? -12.900 -10.245 14.331 1.00 87.38 117 SER A C 1
ATOM 949 O O . SER A 1 117 ? -12.677 -11.389 14.730 1.00 87.38 117 SER A O 1
ATOM 951 N N . HIS A 1 118 ? -12.002 -9.568 13.603 1.00 86.94 118 HIS A N 1
ATOM 952 C CA . HIS A 1 118 ? -10.759 -10.171 13.097 1.00 86.94 118 HIS A CA 1
ATOM 953 C C . HIS A 1 118 ? -9.482 -9.535 13.645 1.00 86.94 118 HIS A C 1
ATOM 955 O O . HIS A 1 118 ? -8.426 -10.188 13.613 1.00 86.94 118 HIS A O 1
ATOM 961 N N . VAL A 1 119 ? -9.563 -8.293 14.119 1.00 88.50 119 VAL A N 1
ATOM 962 C CA . VAL A 1 119 ? -8.424 -7.431 14.439 1.00 88.50 119 VAL A CA 1
ATOM 963 C C . VAL A 1 119 ? -8.535 -6.950 15.880 1.00 88.50 119 VAL A C 1
ATOM 965 O O . VAL A 1 119 ? -9.597 -6.533 16.328 1.00 88.50 119 VAL A O 1
ATOM 968 N N . TRP A 1 120 ? -7.422 -7.033 16.603 1.00 86.38 120 TRP A N 1
ATOM 969 C CA . TRP A 1 120 ? -7.325 -6.603 17.994 1.00 86.38 120 TRP A CA 1
ATOM 970 C C . TRP A 1 120 ? -6.988 -5.103 18.045 1.00 86.38 120 TRP A C 1
ATOM 972 O O . TRP A 1 120 ? -6.405 -4.588 17.086 1.00 86.38 120 TRP A O 1
ATOM 982 N N . PRO A 1 121 ? -7.306 -4.395 19.142 1.00 86.56 121 PRO A N 1
ATOM 983 C CA . PRO A 1 121 ? -6.864 -3.014 19.322 1.00 86.56 121 PRO A CA 1
ATOM 984 C C . PRO A 1 121 ? -5.342 -2.914 19.211 1.00 86.56 121 PRO A C 1
ATOM 986 O O . PRO A 1 121 ? -4.623 -3.710 19.815 1.00 86.56 121 PRO A O 1
ATOM 989 N N . GLY A 1 122 ? -4.853 -1.961 18.421 1.00 85.75 122 GLY A N 1
ATOM 990 C CA . GLY A 1 122 ? -3.424 -1.773 18.184 1.00 85.75 122 GLY A CA 1
ATOM 991 C C . GLY A 1 122 ? -2.783 -2.819 17.268 1.00 85.75 122 GLY A C 1
ATOM 992 O O . GLY A 1 122 ? -1.563 -2.890 17.193 1.00 85.75 122 GLY A O 1
ATOM 993 N N . GLN A 1 123 ? -3.560 -3.646 16.565 1.00 89.12 123 GLN A N 1
ATOM 994 C CA . GLN A 1 123 ? -3.016 -4.629 15.627 1.00 89.12 123 GLN A CA 1
ATOM 995 C C . GLN A 1 123 ? -2.643 -3.984 14.284 1.00 89.12 123 GLN A C 1
ATOM 997 O O . GLN A 1 123 ? -3.354 -3.116 13.770 1.00 89.12 123 GLN A O 1
ATOM 1002 N N . LEU A 1 124 ? -1.566 -4.486 13.673 1.00 91.44 124 LEU A N 1
ATOM 1003 C CA . LEU A 1 124 ? -1.130 -4.060 12.349 1.00 91.44 124 LEU A CA 1
ATOM 1004 C C . LEU A 1 124 ? -1.893 -4.765 11.215 1.00 91.44 124 LEU A C 1
ATOM 1006 O O . LEU A 1 124 ? -1.896 -5.996 11.101 1.00 91.44 124 LEU A O 1
ATOM 1010 N N . ILE A 1 125 ? -2.473 -3.963 10.329 1.00 91.75 125 ILE A N 1
ATOM 1011 C CA . ILE A 1 125 ? -3.113 -4.344 9.073 1.00 91.75 125 ILE A CA 1
ATOM 1012 C C . ILE A 1 125 ? -2.182 -3.987 7.909 1.00 91.75 125 ILE A C 1
ATOM 1014 O O . ILE A 1 125 ? -1.564 -2.924 7.854 1.00 91.75 125 ILE A O 1
ATOM 1018 N N . LEU A 1 126 ? -2.092 -4.900 6.951 1.00 91.12 126 LEU A N 1
ATOM 1019 C CA . LEU A 1 126 ? -1.227 -4.823 5.787 1.00 91.12 126 LEU A CA 1
ATOM 1020 C C . LEU A 1 126 ? -2.092 -4.887 4.518 1.00 91.12 126 LEU A C 1
ATOM 1022 O O . LEU A 1 126 ? -2.740 -5.914 4.283 1.00 91.12 126 LEU A O 1
ATOM 1026 N N . PRO A 1 127 ? -2.109 -3.831 3.687 1.00 90.94 127 PRO A N 1
ATOM 1027 C CA . PRO A 1 127 ? -2.740 -3.881 2.378 1.00 90.94 127 PRO A CA 1
ATOM 1028 C C . PRO A 1 127 ? -1.959 -4.818 1.450 1.00 90.94 127 PRO A C 1
ATOM 1030 O O . PRO A 1 127 ? -0.728 -4.789 1.385 1.00 90.94 127 PRO A O 1
ATOM 1033 N N . GLU A 1 128 ? -2.681 -5.659 0.717 1.00 89.25 128 GLU A N 1
ATOM 1034 C CA . GLU A 1 12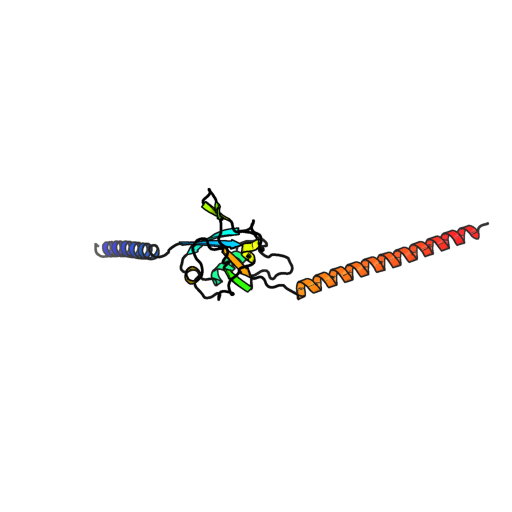8 ? -2.119 -6.536 -0.303 1.00 89.25 128 GLU A CA 1
ATOM 1035 C C . GLU A 1 128 ? -2.200 -5.879 -1.677 1.00 89.25 128 GLU A C 1
ATOM 1037 O O . GLU A 1 128 ? -3.275 -5.507 -2.149 1.00 89.25 128 GLU A O 1
ATOM 1042 N N . TRP A 1 129 ? -1.054 -5.765 -2.342 1.00 89.25 129 TRP A N 1
ATOM 1043 C CA . TRP A 1 129 ? -0.936 -5.066 -3.614 1.00 89.25 129 TRP A CA 1
ATOM 1044 C C . TRP A 1 129 ? -0.822 -6.035 -4.784 1.00 89.25 129 TRP A C 1
ATOM 1046 O O . TRP A 1 129 ? -0.042 -6.985 -4.741 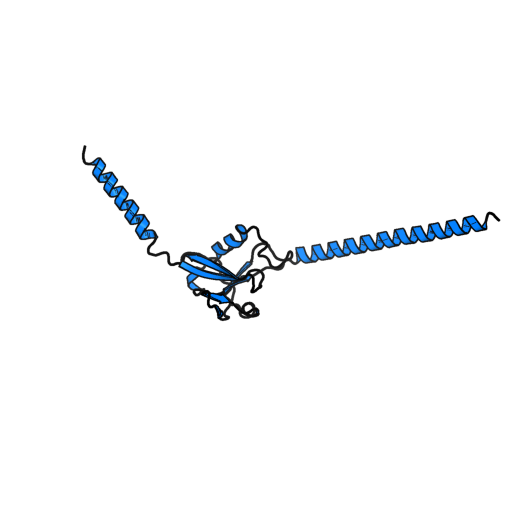1.00 89.25 129 TRP A O 1
ATOM 1056 N N . GLN A 1 130 ? -1.542 -5.741 -5.869 1.00 90.12 130 GLN A N 1
ATOM 1057 C CA . GLN A 1 130 ? -1.391 -6.465 -7.127 1.00 90.12 130 GLN A CA 1
ATOM 1058 C C . GLN A 1 130 ? -0.315 -5.828 -7.990 1.00 90.12 130 GLN A C 1
ATOM 1060 O O . GLN A 1 130 ? -0.384 -4.631 -8.293 1.00 90.12 130 GLN A O 1
ATOM 1065 N N . PHE A 1 131 ? 0.646 -6.637 -8.423 1.00 90.94 131 PHE A N 1
ATOM 1066 C CA . PHE A 1 131 ? 1.604 -6.215 -9.429 1.00 90.94 131 PHE A CA 1
ATOM 1067 C C . PHE A 1 131 ? 0.921 -6.136 -10.800 1.00 90.94 131 PHE A C 1
ATOM 1069 O O . PHE A 1 131 ? 0.212 -7.051 -11.211 1.00 90.94 131 PHE A O 1
ATOM 1076 N N . ASN A 1 132 ? 1.121 -5.021 -11.495 1.00 91.06 132 ASN A N 1
ATOM 1077 C CA . ASN A 1 132 ? 0.617 -4.784 -12.836 1.00 91.06 132 ASN A CA 1
ATOM 1078 C C . ASN A 1 132 ? 1.703 -5.147 -13.854 1.00 91.06 132 ASN A C 1
ATOM 1080 O O . ASN A 1 132 ? 2.498 -4.300 -14.280 1.00 91.06 132 ASN A O 1
ATOM 1084 N N . ASP A 1 133 ? 1.702 -6.416 -14.266 1.00 91.69 133 ASP A N 1
ATOM 1085 C CA . ASP A 1 133 ? 2.641 -6.953 -15.256 1.00 91.69 133 ASP A CA 1
ATOM 1086 C C . ASP A 1 133 ? 2.630 -6.136 -16.551 1.00 91.69 133 ASP A C 1
ATOM 1088 O O . ASP A 1 133 ? 3.677 -5.826 -17.121 1.00 91.69 133 ASP A O 1
ATOM 1092 N N . PHE A 1 134 ? 1.446 -5.720 -17.002 1.00 92.38 134 PHE A N 1
ATOM 1093 C CA . PHE A 1 134 ? 1.303 -4.955 -18.234 1.00 92.38 134 PHE A CA 1
ATOM 1094 C C . PHE A 1 134 ? 2.009 -3.597 -18.150 1.00 92.38 134 PHE A C 1
ATOM 1096 O O . PHE A 1 134 ? 2.753 -3.226 -19.062 1.00 92.38 134 PHE A O 1
ATOM 1103 N N . ALA A 1 135 ? 1.826 -2.855 -17.054 1.00 89.75 135 ALA A N 1
ATOM 1104 C CA . ALA A 1 135 ? 2.501 -1.575 -16.840 1.00 89.75 135 ALA A CA 1
ATOM 1105 C C . ALA A 1 135 ? 4.025 -1.746 -16.759 1.00 89.75 135 ALA A C 1
ATOM 1107 O O . ALA A 1 135 ? 4.774 -0.948 -17.326 1.00 89.75 135 ALA A O 1
ATOM 1108 N N . PHE A 1 136 ? 4.490 -2.810 -16.106 1.00 93.44 136 PHE A N 1
ATOM 1109 C CA . PHE A 1 136 ? 5.911 -3.116 -16.018 1.00 93.44 136 PHE A C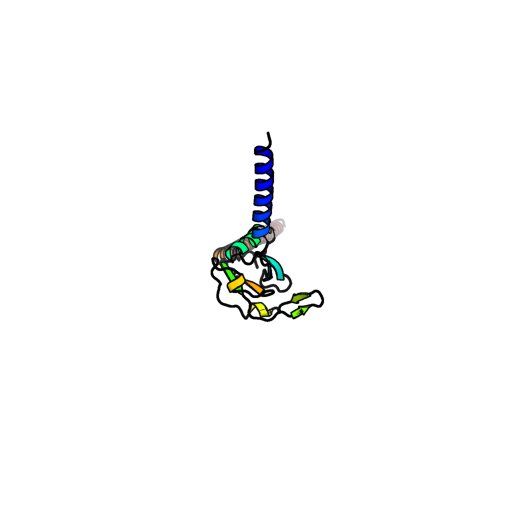A 1
ATOM 1110 C C . PHE A 1 136 ? 6.517 -3.429 -17.392 1.00 93.44 136 PHE A C 1
ATOM 1112 O O . PHE A 1 136 ? 7.433 -2.733 -17.838 1.00 93.44 136 PHE A O 1
ATOM 1119 N N . TYR A 1 137 ? 5.976 -4.415 -18.111 1.00 94.94 137 TYR A N 1
ATOM 1120 C CA . TYR A 1 137 ? 6.514 -4.827 -19.408 1.00 94.94 137 TYR A CA 1
ATOM 1121 C C . TYR A 1 137 ? 6.380 -3.738 -20.475 1.00 94.94 137 TYR A C 1
ATOM 1123 O O . TYR A 1 137 ? 7.297 -3.569 -21.277 1.00 94.94 137 TYR A O 1
ATOM 1131 N N . SER A 1 138 ? 5.296 -2.954 -20.470 1.00 94.19 138 SER A N 1
ATOM 1132 C CA . SER A 1 138 ? 5.151 -1.809 -21.381 1.00 94.19 138 SER A CA 1
ATOM 1133 C C . SER A 1 138 ? 6.195 -0.724 -21.111 1.00 94.19 138 SER A C 1
ATOM 1135 O O . SER A 1 138 ? 6.793 -0.206 -22.056 1.00 94.19 138 SER A O 1
ATOM 1137 N N . THR A 1 139 ? 6.490 -0.433 -19.840 1.00 93.94 139 THR A N 1
ATOM 1138 C CA . THR A 1 139 ? 7.544 0.519 -19.462 1.00 93.94 139 THR A CA 1
ATOM 1139 C C . THR A 1 139 ? 8.918 0.020 -19.904 1.00 93.94 139 THR A C 1
ATOM 1141 O O . THR A 1 139 ? 9.674 0.762 -20.532 1.00 93.94 139 THR A O 1
ATOM 1144 N N . VAL A 1 140 ? 9.237 -1.252 -19.644 1.00 94.88 140 VAL A N 1
ATOM 1145 C CA . VAL A 1 140 ? 10.507 -1.864 -20.065 1.00 94.88 140 VAL A CA 1
ATOM 1146 C C . VAL A 1 140 ? 10.641 -1.856 -21.591 1.00 94.88 140 VAL A C 1
ATOM 1148 O O . VAL A 1 140 ? 11.677 -1.444 -22.114 1.00 94.88 140 VAL A O 1
ATOM 1151 N N . ALA A 1 141 ? 9.593 -2.239 -22.323 1.00 95.56 141 ALA A N 1
ATOM 1152 C CA . ALA A 1 141 ? 9.592 -2.237 -23.783 1.00 95.56 141 ALA A CA 1
ATOM 1153 C C . ALA A 1 141 ? 9.777 -0.825 -24.362 1.00 95.56 141 ALA A C 1
ATOM 1155 O O . ALA A 1 141 ? 10.535 -0.643 -25.319 1.00 95.56 141 ALA A O 1
ATOM 1156 N N . LEU A 1 142 ? 9.139 0.186 -23.766 1.00 95.69 142 LEU A N 1
ATOM 1157 C CA . LEU A 1 142 ? 9.292 1.582 -24.171 1.00 95.69 142 LEU A CA 1
ATOM 1158 C C . LEU A 1 142 ? 10.723 2.077 -23.942 1.00 95.69 142 LEU A C 1
ATOM 1160 O O . LEU A 1 142 ? 11.307 2.690 -24.837 1.00 95.69 142 LEU A O 1
ATOM 1164 N N . LEU A 1 143 ? 11.315 1.772 -22.784 1.00 95.44 143 LEU A N 1
ATOM 1165 C CA . LEU A 1 143 ? 12.699 2.136 -22.475 1.00 95.44 143 LEU A CA 1
ATOM 1166 C C . LEU A 1 143 ? 13.695 1.456 -23.421 1.00 95.44 143 LEU A C 1
ATOM 1168 O O . LEU A 1 143 ? 14.600 2.120 -23.928 1.00 95.44 143 LEU A O 1
ATOM 1172 N N . LEU A 1 144 ? 13.503 0.169 -23.720 1.00 96.62 144 LEU A N 1
ATOM 1173 C CA . LEU A 1 144 ? 14.337 -0.564 -24.677 1.00 96.62 144 LEU A CA 1
ATOM 1174 C C . LEU A 1 144 ? 14.215 0.008 -26.090 1.00 96.62 144 LEU A C 1
ATOM 1176 O O . LEU A 1 144 ? 15.225 0.261 -26.746 1.00 96.62 144 LEU A O 1
ATOM 1180 N N . THR A 1 145 ? 12.991 0.274 -26.544 1.00 96.50 145 THR A N 1
ATOM 1181 C CA . THR A 1 145 ? 12.739 0.868 -27.863 1.00 96.50 145 THR A CA 1
ATOM 1182 C C . THR A 1 145 ? 13.394 2.243 -27.971 1.00 96.50 145 THR A C 1
ATOM 1184 O O . THR A 1 145 ? 14.059 2.543 -28.964 1.00 96.50 145 THR A O 1
ATOM 1187 N N . LEU A 1 146 ? 13.279 3.068 -26.926 1.00 95.69 146 LEU A N 1
ATOM 1188 C CA . LEU A 1 146 ? 13.906 4.385 -26.874 1.00 95.69 146 LEU A CA 1
ATOM 1189 C C . LEU A 1 146 ? 15.438 4.292 -26.876 1.00 95.69 146 LEU A C 1
ATOM 1191 O O . LEU A 1 146 ? 16.097 5.066 -27.575 1.00 95.69 146 LEU A O 1
ATOM 1195 N N . ALA A 1 147 ? 16.011 3.352 -26.124 1.00 95.56 147 ALA A N 1
ATOM 1196 C CA . ALA A 1 147 ? 17.451 3.125 -26.079 1.00 95.56 147 ALA A CA 1
ATOM 1197 C C . ALA A 1 147 ? 17.993 2.677 -27.445 1.00 95.56 147 ALA A C 1
ATOM 1199 O O . ALA A 1 147 ? 18.962 3.257 -27.940 1.00 95.56 147 ALA A O 1
ATOM 1200 N N . LEU A 1 148 ? 17.329 1.718 -28.097 1.00 95.62 148 LEU A N 1
ATOM 1201 C CA . LEU A 1 148 ? 17.695 1.246 -29.434 1.00 95.62 148 LEU A CA 1
ATOM 1202 C C . LEU A 1 148 ? 17.558 2.349 -30.484 1.00 95.62 148 LEU A C 1
ATOM 1204 O O . LEU A 1 148 ? 18.463 2.539 -31.294 1.00 95.62 148 LEU A O 1
ATOM 1208 N N . TYR A 1 149 ? 16.478 3.132 -30.438 1.00 95.75 149 TYR A N 1
ATOM 1209 C CA . TYR A 1 149 ? 16.298 4.277 -31.327 1.00 95.75 149 TYR A CA 1
ATOM 1210 C C . TYR A 1 149 ? 17.422 5.312 -31.161 1.00 95.75 149 TYR A C 1
ATOM 1212 O O . TYR A 1 149 ? 17.979 5.797 -32.151 1.00 95.75 149 TYR A O 1
ATOM 1220 N N . ARG A 1 150 ? 17.809 5.627 -29.916 1.00 93.88 150 ARG A N 1
ATOM 1221 C CA . ARG A 1 150 ? 18.927 6.542 -29.637 1.00 93.88 150 ARG A CA 1
ATOM 1222 C C . ARG A 1 150 ? 20.259 5.991 -30.139 1.00 93.88 150 ARG A C 1
ATOM 1224 O O . ARG A 1 150 ? 21.002 6.738 -30.772 1.00 93.88 150 ARG A O 1
ATOM 1231 N N . LEU A 1 151 ? 20.541 4.708 -29.913 1.00 93.00 151 LEU A N 1
ATOM 1232 C CA . LEU A 1 151 ? 21.758 4.052 -30.397 1.00 93.00 151 LEU A CA 1
ATOM 1233 C C . LEU A 1 151 ? 21.825 4.027 -31.929 1.00 93.00 151 LEU A C 1
ATOM 1235 O O . LEU A 1 151 ? 22.851 4.394 -32.500 1.00 93.00 151 LEU A O 1
ATOM 1239 N N . ALA A 1 152 ? 20.729 3.682 -32.607 1.00 92.69 152 ALA A N 1
ATOM 1240 C CA . ALA A 1 152 ? 20.661 3.683 -34.066 1.00 92.69 152 ALA A CA 1
ATOM 1241 C C . ALA A 1 152 ? 20.888 5.089 -34.642 1.00 92.69 152 ALA A C 1
ATOM 1243 O O . ALA A 1 152 ? 21.672 5.271 -35.576 1.00 92.69 152 ALA A O 1
ATOM 1244 N N . ARG A 1 153 ? 20.259 6.113 -34.051 1.00 92.44 153 ARG A N 1
ATOM 1245 C CA . ARG A 1 153 ? 20.449 7.508 -34.469 1.00 92.44 153 ARG A CA 1
ATOM 1246 C C . ARG A 1 153 ? 21.882 7.987 -34.234 1.00 92.44 153 ARG A C 1
ATOM 1248 O O . ARG A 1 153 ? 22.437 8.679 -35.089 1.00 92.44 153 ARG A O 1
ATOM 1255 N N . PHE A 1 154 ? 22.483 7.612 -33.106 1.00 91.50 154 PHE A N 1
ATOM 1256 C CA . PHE A 1 154 ? 23.886 7.895 -32.814 1.00 91.50 154 PHE A CA 1
ATOM 1257 C C . PHE A 1 154 ? 24.805 7.253 -33.860 1.00 91.50 154 PHE A C 1
ATOM 1259 O O . PHE A 1 154 ? 25.625 7.949 -34.454 1.00 91.50 154 PHE A O 1
ATOM 1266 N N . TYR A 1 155 ? 24.599 5.972 -34.176 1.00 90.44 155 TYR A N 1
ATOM 1267 C CA . TYR A 1 155 ? 25.392 5.246 -35.168 1.00 90.44 155 TYR A CA 1
ATOM 1268 C C . TYR A 1 155 ? 25.277 5.847 -36.578 1.00 90.44 155 TYR A C 1
ATOM 1270 O O . TYR A 1 155 ? 26.289 6.083 -37.238 1.00 90.44 155 TYR A O 1
ATOM 1278 N N . LEU A 1 156 ? 24.060 6.176 -37.027 1.00 88.56 156 LEU A N 1
ATOM 1279 C CA . LEU A 1 156 ? 23.835 6.815 -38.330 1.00 88.56 156 LEU A CA 1
ATOM 1280 C C . LEU A 1 156 ? 24.500 8.195 -38.427 1.00 88.56 156 LEU A C 1
ATOM 1282 O O . LEU A 1 156 ? 25.057 8.553 -39.466 1.00 88.56 156 LEU A O 1
ATOM 1286 N N . THR A 1 157 ? 24.463 8.971 -37.344 1.00 86.00 157 THR A N 1
ATOM 1287 C CA . THR A 1 157 ? 25.109 10.291 -37.287 1.00 86.00 157 THR A CA 1
ATOM 1288 C C . THR A 1 157 ? 26.631 10.152 -37.300 1.00 86.00 157 THR A C 1
ATOM 1290 O O . THR A 1 157 ? 27.311 10.868 -38.035 1.00 86.00 157 THR A O 1
ATOM 1293 N N . TYR A 1 158 ? 27.165 9.188 -36.548 1.00 88.94 158 TYR A N 1
ATOM 1294 C CA . TYR A 1 158 ? 28.594 8.894 -36.489 1.00 88.94 158 TYR A CA 1
ATOM 1295 C C . TYR A 1 158 ? 29.149 8.415 -37.839 1.00 88.94 158 TYR A C 1
ATOM 1297 O O . TYR A 1 158 ? 30.166 8.922 -38.307 1.00 88.94 158 TYR A O 1
ATOM 1305 N N . SER A 1 159 ? 28.439 7.514 -38.524 1.00 85.88 159 SER A N 1
ATOM 1306 C CA . SER A 1 159 ? 28.808 7.047 -39.865 1.00 85.88 159 SER A CA 1
ATOM 1307 C C . SER A 1 159 ? 28.858 8.195 -40.885 1.00 85.88 159 SER A C 1
ATOM 1309 O O . SER A 1 159 ? 29.830 8.319 -41.633 1.00 85.88 159 SER A O 1
ATOM 1311 N N . ARG A 1 160 ? 27.868 9.103 -40.867 1.00 82.50 160 ARG A N 1
ATOM 1312 C CA . ARG A 1 160 ? 27.870 10.306 -41.722 1.00 82.50 160 ARG A CA 1
ATOM 1313 C C . ARG A 1 160 ? 29.030 11.249 -41.415 1.00 82.50 160 ARG A C 1
ATOM 1315 O O . ARG A 1 160 ? 29.604 11.820 -42.340 1.00 82.50 160 ARG A O 1
ATOM 1322 N N . TYR A 1 161 ? 29.378 11.417 -40.140 1.00 84.56 161 TYR A N 1
ATOM 1323 C CA . TYR A 1 161 ? 30.516 12.239 -39.735 1.00 84.56 161 TYR A CA 1
ATOM 1324 C C . TYR A 1 161 ? 31.838 11.685 -40.286 1.00 84.56 161 TYR A C 1
ATOM 1326 O O . TYR A 1 161 ? 32.597 12.429 -40.909 1.00 84.56 161 TYR A O 1
ATOM 1334 N N . LEU A 1 162 ? 32.076 10.377 -40.141 1.00 82.38 162 LEU A N 1
ATOM 1335 C CA . LEU A 1 162 ? 33.271 9.719 -40.680 1.00 82.38 162 LEU A CA 1
ATOM 1336 C C . LEU A 1 162 ? 33.352 9.822 -42.211 1.00 82.38 162 LEU A C 1
ATOM 1338 O O . LEU A 1 162 ? 34.415 10.126 -42.753 1.00 82.38 162 LEU A O 1
ATOM 1342 N N . PHE A 1 163 ? 32.229 9.639 -42.912 1.00 82.19 163 PHE A N 1
ATOM 1343 C CA . PHE A 1 163 ? 32.180 9.766 -44.370 1.00 82.19 163 PHE A CA 1
ATOM 1344 C C . PHE A 1 163 ? 32.520 11.188 -44.848 1.00 82.19 163 PHE A C 1
ATOM 1346 O O . PHE A 1 163 ? 33.316 11.367 -45.770 1.00 82.19 163 PHE A O 1
ATOM 1353 N N . ASN A 1 164 ? 31.982 12.221 -44.191 1.00 78.56 164 ASN A N 1
ATOM 1354 C CA . ASN A 1 164 ? 32.311 13.609 -44.528 1.00 78.56 164 ASN A CA 1
ATOM 1355 C C . ASN A 1 164 ? 33.782 13.949 -44.260 1.00 78.56 164 ASN A C 1
ATOM 1357 O O . ASN A 1 164 ? 34.385 14.687 -45.038 1.00 78.56 164 ASN A O 1
ATOM 1361 N N . GLN A 1 165 ? 34.380 13.402 -43.199 1.00 81.69 165 GLN A N 1
ATOM 1362 C CA . GLN A 1 165 ? 35.794 13.635 -42.906 1.00 81.69 165 GLN A CA 1
ATOM 1363 C C . GLN A 1 165 ? 36.712 13.005 -43.969 1.00 81.69 165 GLN A C 1
ATOM 1365 O O . GLN A 1 165 ? 37.678 13.636 -44.400 1.00 81.69 165 GLN A O 1
ATOM 1370 N N . SER A 1 166 ? 36.370 11.803 -44.446 1.00 78.38 166 SER A N 1
ATOM 1371 C CA . SER A 1 166 ? 37.048 11.129 -45.562 1.00 78.38 166 SER A CA 1
ATOM 1372 C C . SER A 1 166 ? 37.002 11.960 -46.852 1.00 78.38 166 SER A C 1
ATOM 1374 O O . SER A 1 166 ? 38.048 12.201 -47.458 1.00 78.38 166 SER A O 1
ATOM 1376 N N . ASN A 1 167 ? 35.829 12.474 -47.233 1.00 73.69 167 ASN A N 1
ATOM 1377 C CA . ASN A 1 167 ? 35.694 13.313 -48.430 1.00 73.69 167 ASN A CA 1
ATOM 1378 C C . ASN A 1 167 ? 36.479 14.627 -48.314 1.00 73.69 167 ASN A C 1
ATOM 1380 O O . ASN A 1 167 ? 37.074 15.088 -49.289 1.00 73.69 167 ASN A O 1
ATOM 1384 N N . HIS A 1 168 ? 36.529 15.219 -47.118 1.00 71.25 168 HIS A N 1
ATOM 1385 C CA . HIS A 1 168 ? 37.262 16.461 -46.887 1.00 71.25 168 HIS A CA 1
ATOM 1386 C C . HIS A 1 168 ? 38.793 16.274 -46.931 1.00 71.25 168 HIS A C 1
ATOM 1388 O O . HIS A 1 168 ? 39.514 17.209 -47.284 1.00 71.25 168 HIS A O 1
ATOM 1394 N N . GLN A 1 169 ? 39.300 15.087 -46.581 1.00 71.25 169 GLN A N 1
ATOM 1395 C CA . GLN A 1 169 ? 40.710 14.713 -46.758 1.00 71.25 169 GLN A CA 1
ATOM 1396 C C . GLN A 1 169 ? 41.026 14.453 -48.239 1.00 71.25 169 GLN A C 1
ATOM 1398 O O . GLN A 1 169 ? 42.002 14.991 -48.757 1.00 71.25 169 GLN A O 1
ATOM 1403 N N . ALA A 1 170 ? 40.157 13.726 -48.952 1.00 69.56 170 ALA A N 1
ATOM 1404 C CA . ALA A 1 170 ? 40.328 13.452 -50.380 1.00 69.56 170 ALA A CA 1
ATOM 1405 C C . ALA A 1 170 ? 40.357 14.736 -51.232 1.00 69.56 170 ALA A C 1
ATOM 1407 O O . ALA A 1 170 ? 41.193 14.862 -52.125 1.00 69.56 170 ALA A O 1
ATOM 1408 N N . SER A 1 171 ? 39.515 15.732 -50.922 1.00 70.25 171 SER A N 1
ATOM 1409 C CA . SER A 1 171 ? 39.500 16.999 -51.671 1.00 70.25 171 SER A CA 1
ATOM 1410 C C . SER A 1 171 ? 40.773 17.835 -51.484 1.00 70.25 171 SER A C 1
ATOM 1412 O O . SER A 1 171 ? 41.117 18.613 -52.369 1.00 70.25 171 SER A O 1
ATOM 1414 N N . LYS A 1 172 ? 41.472 17.700 -50.348 1.00 70.12 172 LYS A N 1
ATOM 1415 C CA . LYS A 1 172 ? 42.726 18.422 -50.079 1.00 70.12 172 LYS A CA 1
ATOM 1416 C C . LYS A 1 172 ? 43.926 17.806 -50.802 1.00 70.12 172 LYS A C 1
ATOM 1418 O O . LYS A 1 172 ? 44.874 18.523 -51.094 1.00 70.12 172 LYS A O 1
ATOM 1423 N N . CYS A 1 173 ? 43.888 16.511 -51.121 1.00 64.81 173 CYS A N 1
ATOM 1424 C CA . CYS A 1 173 ? 44.962 15.839 -51.858 1.00 64.81 173 CYS A CA 1
ATOM 1425 C C . CYS A 1 173 ? 44.924 16.089 -53.375 1.00 64.81 173 CYS A C 1
ATOM 1427 O O . CYS A 1 173 ? 45.955 15.956 -54.020 1.00 64.81 173 CYS A O 1
ATOM 1429 N N . CYS A 1 174 ? 43.774 16.459 -53.950 1.00 60.50 174 CYS A N 1
ATOM 1430 C CA . CYS A 1 174 ? 43.648 16.730 -55.390 1.00 60.50 174 CYS A CA 1
ATOM 1431 C C . CYS A 1 174 ? 43.941 18.187 -55.798 1.00 60.50 174 CYS A C 1
ATOM 1433 O O . CYS A 1 174 ? 43.885 18.489 -56.986 1.00 60.50 174 CYS A O 1
ATOM 1435 N N . SER A 1 175 ? 44.214 19.098 -54.855 1.00 59.03 175 SER A N 1
ATOM 1436 C CA . SER A 1 175 ? 44.492 20.515 -55.153 1.00 59.03 175 SER A CA 1
ATOM 1437 C C . SER A 1 175 ? 45.986 20.875 -55.152 1.00 59.03 175 SER A C 1
ATOM 1439 O O . SER A 1 175 ? 46.319 22.048 -54.972 1.00 59.03 175 SER A O 1
ATOM 1441 N N . HIS A 1 176 ? 46.870 19.889 -55.291 1.00 51.16 176 HIS A N 1
ATOM 1442 C CA . HIS A 1 176 ? 48.325 20.045 -55.312 1.00 51.16 176 HIS A CA 1
ATOM 1443 C C . HIS A 1 176 ? 48.906 19.381 -56.557 1.00 51.16 176 HIS A C 1
ATOM 1445 O O . HIS A 1 176 ? 49.895 19.938 -57.082 1.00 51.16 176 HIS A O 1
#

Organism: Lodderomyces elongisporus (strain ATCC 11503 / CBS 2605 / JCM 1781 / NBRC 1676 / NRRL YB-4239) (NCBI:txid379508)

Foldseek 3Di:
DPVVVVVVVVVVVVVVVVVVVVPPQFDKFWEWEAFLLDQVRIDIDIDTQQDFLLVVQVVLVPDPDQSHNDPQWDSTFPFKWWQPFAFDQDPVGATGGDSCSVVRTDPGDDRGDGCNVPAHGNTYMYGHIDGNPPVVVVVVVVVVVVVVVVVVVVVVVVVVVVVVVVVVVVVVVVPD

InterPro domains:
  IPR022757 Glucose signalling factor 2 [PF11055] (29-145)